Protein AF-A0A455UIB9-F1 (afdb_monomer)

Mean predicted aligned error: 7.04 Å

pLDDT: mean 85.57, std 12.15, range [36.25, 97.5]

Nearest PDB structures (foldseek):
  8y4x-assembly1_A  TM=7.390E-01  e=1.054E-02  Fusobacterium nucleatum
  8ka6-assembly1_A  TM=3.920E-01  e=6.340E+00  synthetic construct

Radius of gyration: 17.75 Å; Cα contacts (8 Å, |Δi|>4): 35; chains: 1; bounding box: 38×31×42 Å

Solvent-accessible surface area (backbone atoms only — not comparable to full-atom values): 5771 Å² total; per-residue (Å²): 140,78,89,68,53,67,61,56,56,57,60,62,42,49,63,60,49,51,53,50,51,51,47,53,52,50,52,52,52,52,39,47,72,73,68,70,48,70,93,80,72,77,91,46,71,70,58,53,52,51,52,49,62,72,41,46,72,68,62,46,49,61,48,54,39,52,47,25,42,68,70,68,76,28,56,72,71,55,30,49,53,53,47,50,56,50,49,54,54,44,64,76,68,53,76,91,122

Structure (mmCIF, N/CA/C/O backbone):
data_AF-A0A455UIB9-F1
#
_entry.id   AF-A0A455UIB9-F1
#
loop_
_atom_site.group_PDB
_atom_site.id
_atom_site.type_symbol
_atom_site.label_atom_id
_atom_site.label_alt_id
_atom_site.label_comp_id
_atom_site.label_asym_id
_atom_site.label_entity_id
_atom_site.label_seq_id
_atom_site.pdbx_PDB_ins_code
_atom_site.Cartn_x
_atom_site.Cartn_y
_atom_site.Cartn_z
_atom_site.occupancy
_atom_site.B_iso_or_equiv
_atom_site.auth_seq_id
_atom_site.auth_comp_id
_atom_site.auth_asym_id
_atom_site.auth_atom_id
_atom_site.pdbx_PDB_model_num
ATOM 1 N N . MET A 1 1 ? 17.269 18.389 -16.926 1.00 36.25 1 MET A N 1
ATOM 2 C CA . MET A 1 1 ? 18.074 17.307 -16.330 1.00 36.25 1 MET A CA 1
ATOM 3 C C . MET A 1 1 ? 17.512 16.953 -14.966 1.00 36.25 1 MET A C 1
ATOM 5 O O . MET A 1 1 ? 17.924 17.525 -13.973 1.00 36.25 1 MET A O 1
ATOM 9 N N . THR A 1 2 ? 16.564 16.026 -14.931 1.00 38.62 2 THR A N 1
ATOM 10 C CA . THR A 1 2 ? 16.430 15.079 -13.821 1.00 38.62 2 THR A CA 1
ATOM 11 C C . THR A 1 2 ? 15.994 13.781 -14.478 1.00 38.62 2 THR A C 1
ATOM 13 O O . THR A 1 2 ? 14.804 13.494 -14.578 1.00 38.62 2 THR A O 1
ATOM 16 N N . GLU A 1 3 ? 16.962 13.024 -14.997 1.00 49.00 3 GLU A N 1
ATOM 17 C CA . GLU A 1 3 ? 16.778 11.615 -15.369 1.00 49.00 3 GLU A CA 1
ATOM 18 C C . GLU A 1 3 ? 16.613 10.782 -14.090 1.00 49.00 3 GLU A C 1
ATOM 20 O O . GLU A 1 3 ? 17.355 9.841 -13.803 1.00 49.00 3 GLU A O 1
ATOM 25 N N . THR A 1 4 ? 15.678 11.185 -13.232 1.00 58.91 4 THR A N 1
ATOM 26 C CA . THR A 1 4 ? 15.376 10.429 -12.034 1.00 58.91 4 THR A CA 1
ATOM 27 C C . THR A 1 4 ? 14.602 9.217 -12.507 1.00 58.91 4 THR A C 1
ATOM 29 O O . THR A 1 4 ? 13.434 9.312 -12.876 1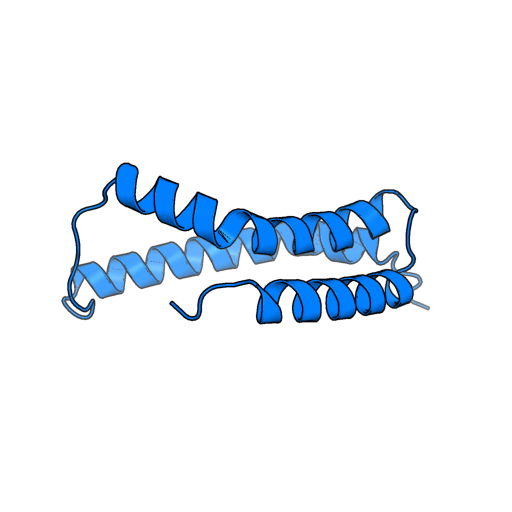.00 58.91 4 THR A O 1
ATOM 32 N N . SER A 1 5 ? 15.290 8.076 -12.532 1.00 76.31 5 SER A N 1
ATOM 33 C CA . SER A 1 5 ? 14.674 6.768 -12.722 1.00 76.31 5 SER A CA 1
ATOM 34 C C . SER A 1 5 ? 13.409 6.683 -11.866 1.00 76.31 5 SER A C 1
ATOM 36 O O . SER A 1 5 ? 13.448 6.903 -10.654 1.00 76.31 5 SER A O 1
ATOM 38 N N . ILE A 1 6 ? 12.286 6.377 -12.509 1.00 77.56 6 ILE A N 1
ATOM 39 C CA . ILE A 1 6 ? 10.960 6.297 -11.885 1.00 77.56 6 ILE A CA 1
ATOM 40 C C . ILE A 1 6 ? 10.977 5.305 -10.713 1.00 77.56 6 ILE A C 1
ATOM 42 O O . ILE A 1 6 ? 10.374 5.545 -9.669 1.00 77.56 6 ILE A O 1
ATOM 46 N N . SER A 1 7 ? 11.787 4.254 -10.822 1.00 74.44 7 SER A N 1
ATOM 47 C CA . SER A 1 7 ? 12.058 3.292 -9.756 1.00 74.44 7 SER A CA 1
ATOM 48 C C . SER A 1 7 ? 12.633 3.948 -8.492 1.00 74.44 7 SER A C 1
ATOM 50 O O . SER A 1 7 ? 12.247 3.587 -7.382 1.00 74.44 7 SER A O 1
ATOM 52 N N . ARG A 1 8 ? 13.507 4.958 -8.624 1.00 82.19 8 ARG A N 1
ATOM 53 C CA . ARG A 1 8 ? 14.053 5.705 -7.474 1.00 82.19 8 ARG A CA 1
ATOM 54 C C . ARG A 1 8 ? 12.996 6.575 -6.798 1.00 82.19 8 ARG A C 1
ATOM 56 O O . ARG A 1 8 ? 13.018 6.681 -5.577 1.00 82.19 8 ARG A O 1
ATOM 63 N N . LEU A 1 9 ? 12.067 7.157 -7.562 1.00 84.69 9 LEU A N 1
ATOM 64 C CA . LEU A 1 9 ? 10.940 7.914 -7.001 1.00 84.69 9 LEU A CA 1
ATOM 65 C C . LEU A 1 9 ? 10.019 7.007 -6.173 1.00 84.69 9 LEU A C 1
ATOM 67 O O . LEU A 1 9 ? 9.634 7.384 -5.069 1.00 84.69 9 LEU A O 1
ATOM 71 N N . PHE A 1 10 ? 9.730 5.791 -6.650 1.00 81.81 10 PHE A N 1
ATOM 72 C CA . PHE A 1 10 ? 8.944 4.815 -5.887 1.00 81.81 10 PHE A CA 1
ATOM 73 C C . PHE A 1 10 ? 9.632 4.392 -4.584 1.00 81.81 10 PHE A C 1
ATOM 75 O O . PHE A 1 10 ? 8.988 4.369 -3.537 1.00 81.81 10 PHE A O 1
ATOM 82 N N . ILE A 1 11 ? 10.940 4.114 -4.622 1.00 84.50 11 ILE A N 1
ATOM 83 C CA . ILE A 1 11 ? 11.711 3.759 -3.419 1.00 84.50 11 ILE A CA 1
ATOM 84 C C . ILE A 1 11 ? 11.748 4.931 -2.429 1.00 84.50 11 ILE A C 1
ATOM 86 O O . ILE A 1 11 ? 11.539 4.735 -1.233 1.00 84.50 11 ILE A O 1
ATOM 90 N N . ALA A 1 12 ? 11.950 6.159 -2.917 1.00 89.19 12 ALA A N 1
ATOM 91 C CA . ALA A 1 12 ? 11.920 7.360 -2.084 1.00 89.19 12 ALA A CA 1
ATOM 92 C C . ALA A 1 12 ? 10.553 7.580 -1.411 1.00 89.19 12 ALA A C 1
ATOM 94 O O . ALA A 1 12 ? 10.495 8.148 -0.324 1.00 89.19 12 ALA A O 1
ATOM 95 N N . GLY A 1 13 ? 9.466 7.089 -2.017 1.00 89.81 13 GLY A N 1
ATOM 96 C CA . GLY A 1 13 ? 8.111 7.131 -1.469 1.00 89.81 13 GLY A CA 1
ATOM 97 C C . GLY A 1 13 ? 7.868 6.221 -0.258 1.00 89.81 13 GLY A C 1
ATOM 98 O O . GLY A 1 13 ? 6.892 6.434 0.460 1.00 89.81 13 GLY A O 1
ATOM 99 N N . ILE A 1 14 ? 8.743 5.245 0.022 1.00 90.50 14 ILE A N 1
ATOM 100 C CA . ILE A 1 14 ? 8.560 4.296 1.135 1.00 90.50 14 ILE A CA 1
ATOM 101 C C . ILE A 1 14 ? 8.544 5.024 2.484 1.00 90.50 14 ILE A C 1
ATOM 103 O O . ILE A 1 14 ? 7.620 4.837 3.273 1.00 90.50 14 ILE A O 1
ATOM 107 N N . VAL A 1 15 ? 9.536 5.881 2.742 1.00 94.75 15 VAL A N 1
ATOM 108 C CA . VAL A 1 15 ? 9.649 6.631 4.006 1.00 94.75 15 VAL A CA 1
ATOM 109 C C . VAL A 1 15 ? 8.430 7.534 4.257 1.00 94.75 15 VAL A C 1
ATOM 111 O O . VAL A 1 15 ? 7.786 7.360 5.294 1.00 94.75 15 VAL A O 1
ATOM 114 N N . PRO A 1 16 ? 8.044 8.459 3.351 1.00 95.62 16 PRO A N 1
ATOM 115 C CA . PRO A 1 16 ? 6.852 9.278 3.555 1.00 95.62 16 PRO A CA 1
ATOM 116 C C . PRO A 1 16 ? 5.564 8.443 3.584 1.00 95.62 16 PRO A C 1
ATOM 118 O O . PRO A 1 16 ? 4.661 8.768 4.348 1.00 95.62 16 PRO A O 1
ATOM 121 N N . GLY A 1 17 ? 5.476 7.341 2.829 1.00 94.06 17 GLY A N 1
ATOM 122 C CA . GLY A 1 17 ? 4.326 6.434 2.864 1.00 94.06 17 GLY A CA 1
ATOM 123 C C . GLY A 1 17 ? 4.133 5.772 4.230 1.00 94.06 17 GLY A C 1
ATOM 124 O O . GLY A 1 17 ? 3.020 5.753 4.754 1.00 94.06 17 GLY A O 1
ATOM 125 N N . ILE A 1 18 ? 5.219 5.297 4.847 1.00 96.31 18 ILE A N 1
ATOM 126 C CA . ILE A 1 18 ? 5.201 4.744 6.207 1.00 96.31 18 ILE A CA 1
ATOM 127 C C . ILE A 1 18 ? 4.795 5.820 7.219 1.00 96.31 18 ILE A C 1
ATOM 129 O O . ILE A 1 18 ? 3.932 5.568 8.060 1.00 96.31 18 ILE A O 1
ATOM 133 N N . LEU A 1 19 ? 5.365 7.026 7.121 1.00 97.25 19 LEU A N 1
ATOM 134 C CA . LEU A 1 19 ? 5.027 8.142 8.011 1.00 97.25 19 LEU A CA 1
ATOM 135 C C . LEU A 1 19 ? 3.540 8.509 7.934 1.00 97.25 19 LEU A C 1
ATOM 137 O O . LEU A 1 19 ? 2.890 8.645 8.969 1.00 97.25 19 LEU A O 1
ATOM 141 N N . ILE A 1 20 ? 2.984 8.615 6.724 1.00 96.75 20 ILE A N 1
ATOM 142 C CA . ILE A 1 20 ? 1.555 8.883 6.521 1.00 96.75 20 ILE A CA 1
ATOM 143 C C . ILE A 1 20 ? 0.709 7.722 7.053 1.00 96.75 20 ILE A C 1
ATOM 145 O O . ILE A 1 20 ? -0.285 7.963 7.733 1.00 96.75 20 ILE A O 1
ATOM 149 N N . GLY A 1 21 ? 1.106 6.472 6.799 1.00 96.00 21 GLY A N 1
ATOM 150 C CA . GLY A 1 21 ? 0.401 5.287 7.291 1.00 96.00 21 GLY A CA 1
ATOM 151 C C . GLY A 1 21 ? 0.286 5.263 8.817 1.00 96.00 21 GLY A C 1
ATOM 152 O O . GLY A 1 21 ? -0.817 5.134 9.349 1.00 96.00 21 GLY A O 1
ATOM 153 N N . PHE A 1 22 ? 1.398 5.467 9.527 1.00 97.50 22 PHE A N 1
ATOM 154 C CA . PHE A 1 22 ? 1.389 5.582 10.988 1.00 97.50 22 PHE A CA 1
ATOM 155 C C . PHE A 1 22 ? 0.616 6.809 11.472 1.00 97.50 22 PHE A C 1
ATOM 157 O O . PHE A 1 22 ? -0.115 6.711 12.457 1.00 97.50 22 PHE A O 1
ATOM 164 N N . GLY A 1 23 ? 0.723 7.938 10.768 1.00 97.31 23 GLY A N 1
ATOM 165 C CA . GLY A 1 23 ? -0.062 9.136 11.053 1.00 97.31 23 GLY A CA 1
ATOM 166 C C . GLY A 1 23 ? -1.563 8.851 11.018 1.00 97.31 23 GLY A C 1
ATOM 167 O O . GLY A 1 23 ? -2.262 9.123 11.988 1.00 97.31 23 GLY A O 1
ATOM 168 N N . LEU A 1 24 ? -2.048 8.205 9.956 1.00 94.75 24 LEU A N 1
ATOM 169 C CA . LEU A 1 24 ? -3.455 7.823 9.813 1.00 94.75 24 LEU A CA 1
ATOM 170 C C . LEU A 1 24 ? -3.902 6.820 10.883 1.00 94.75 24 LEU A C 1
ATOM 172 O O . LEU A 1 24 ? -5.007 6.956 11.415 1.00 94.75 24 LEU A O 1
ATOM 176 N N . MET A 1 25 ? -3.061 5.840 11.232 1.00 93.44 25 MET A N 1
ATOM 177 C CA . MET A 1 25 ? -3.344 4.908 12.330 1.00 93.44 25 MET A CA 1
ATOM 178 C C . MET A 1 25 ? -3.501 5.649 13.662 1.00 93.44 25 MET A C 1
ATOM 180 O O . MET A 1 25 ? -4.484 5.429 14.370 1.00 93.44 25 MET A O 1
ATOM 184 N N . ALA A 1 26 ? -2.577 6.560 13.978 1.00 95.31 26 ALA A N 1
ATOM 185 C CA . ALA A 1 26 ? -2.618 7.360 15.197 1.00 95.31 26 ALA A CA 1
ATOM 186 C C . ALA A 1 26 ? -3.851 8.274 15.233 1.00 95.31 26 ALA A C 1
ATOM 188 O O . ALA A 1 26 ? -4.588 8.271 16.217 1.00 95.31 26 ALA A O 1
ATOM 189 N N . THR A 1 27 ? -4.132 9.002 14.148 1.00 93.19 27 THR A N 1
ATOM 190 C CA . THR A 1 27 ? -5.313 9.870 14.048 1.00 93.19 27 THR A CA 1
ATOM 191 C C . THR A 1 27 ? -6.602 9.070 14.219 1.00 93.19 27 THR A C 1
ATOM 193 O O . THR A 1 27 ? -7.471 9.468 14.990 1.00 93.19 27 THR A O 1
ATOM 196 N N . THR A 1 28 ? -6.715 7.908 13.571 1.00 90.12 28 THR A N 1
ATOM 197 C CA . THR A 1 28 ? -7.892 7.032 13.698 1.00 90.12 28 THR A CA 1
ATOM 198 C C . THR A 1 28 ? -8.055 6.509 15.125 1.00 90.12 28 THR A C 1
ATOM 200 O O . THR A 1 28 ? -9.166 6.503 15.653 1.00 90.12 28 THR A O 1
ATOM 203 N N . PHE A 1 29 ? -6.959 6.119 15.781 1.00 88.69 29 PHE A N 1
ATOM 204 C CA . PHE A 1 29 ? -6.972 5.662 17.170 1.00 88.69 29 PHE A CA 1
ATOM 205 C C . PHE A 1 29 ? -7.417 6.765 18.142 1.00 88.69 29 PHE A C 1
ATOM 207 O O . PHE A 1 29 ? -8.268 6.528 19.003 1.00 88.69 29 PHE A O 1
ATOM 214 N N . ILE A 1 30 ? -6.897 7.984 17.974 1.00 91.88 30 ILE A N 1
ATOM 215 C CA . ILE A 1 30 ? -7.295 9.143 18.780 1.00 91.88 30 ILE A CA 1
ATOM 216 C C . ILE A 1 30 ? -8.782 9.433 18.571 1.00 91.88 30 ILE A C 1
ATOM 218 O O . ILE A 1 30 ? -9.517 9.482 19.553 1.00 91.88 30 ILE A O 1
ATOM 222 N N . MET A 1 31 ? -9.244 9.541 17.316 1.00 89.38 31 MET A N 1
ATOM 223 C CA . MET A 1 31 ? -10.656 9.788 16.983 1.00 89.38 31 MET A CA 1
ATOM 224 C C . MET A 1 31 ? -11.595 8.732 17.580 1.00 89.38 31 MET A C 1
ATOM 226 O O . MET A 1 31 ? -12.667 9.071 18.085 1.00 89.38 31 MET A O 1
ATOM 230 N N . ALA A 1 32 ? -11.184 7.462 17.576 1.00 86.19 32 ALA A N 1
ATOM 231 C CA . ALA A 1 32 ? -11.943 6.385 18.201 1.00 86.19 32 ALA A CA 1
ATOM 232 C C . ALA A 1 32 ? -11.994 6.491 19.729 1.00 86.19 32 ALA A C 1
ATOM 234 O O . ALA A 1 32 ? -13.025 6.191 20.326 1.00 86.19 32 ALA A O 1
ATOM 235 N N . THR A 1 33 ? -10.915 6.961 20.356 1.00 84.00 33 THR A N 1
ATOM 236 C CA . THR A 1 33 ? -10.825 7.108 21.815 1.00 84.00 33 THR A CA 1
ATOM 237 C C . THR A 1 33 ? -11.629 8.309 22.325 1.00 84.00 33 THR A C 1
ATOM 239 O O . THR A 1 33 ? -12.234 8.231 23.389 1.00 84.00 33 THR A O 1
ATOM 242 N N . ILE A 1 34 ? -11.707 9.399 21.554 1.00 89.31 34 ILE A N 1
ATOM 243 C CA . ILE A 1 34 ? -12.488 10.605 21.900 1.00 89.31 34 ILE A CA 1
ATOM 244 C C . ILE A 1 34 ? -13.975 10.509 21.507 1.00 89.31 34 ILE A C 1
ATOM 246 O O . ILE A 1 34 ? -14.662 11.526 21.423 1.00 89.31 34 ILE A O 1
ATOM 250 N N . GLY A 1 35 ? -14.478 9.305 21.212 1.00 78.75 35 GLY A N 1
ATOM 251 C CA . GLY A 1 35 ? -15.899 9.062 20.928 1.00 78.75 35 GLY A CA 1
ATOM 252 C C . GLY A 1 35 ? -16.401 9.584 19.577 1.00 78.75 35 GLY A C 1
ATOM 253 O O . GLY A 1 35 ? -17.607 9.650 19.370 1.00 78.75 35 GLY A O 1
ATOM 254 N N . HIS A 1 36 ? -15.498 9.946 18.659 1.00 77.38 36 HIS A N 1
ATOM 255 C CA . HIS A 1 36 ? -15.838 10.415 17.309 1.00 77.38 36 HIS A CA 1
ATOM 256 C C . HIS A 1 36 ? -15.812 9.293 16.257 1.00 77.38 36 HIS A C 1
ATOM 258 O O . HIS A 1 36 ? -16.103 9.534 15.085 1.00 77.38 36 HIS A O 1
ATOM 264 N N . ALA A 1 37 ? -15.476 8.057 16.642 1.00 70.94 37 ALA A N 1
ATOM 265 C CA . ALA A 1 37 ? -15.677 6.906 15.769 1.00 70.94 37 ALA A CA 1
ATOM 266 C C . ALA A 1 37 ? -17.156 6.499 15.757 1.00 70.94 37 ALA A C 1
ATOM 268 O O . ALA A 1 37 ? -17.800 6.456 16.803 1.00 70.94 37 ALA A O 1
ATOM 269 N N . GLY A 1 38 ? -17.679 6.162 14.571 1.00 68.50 38 GLY A N 1
ATOM 270 C CA . GLY A 1 38 ? -18.995 5.532 14.412 1.00 68.50 38 GLY A CA 1
ATOM 271 C C . GLY A 1 38 ? -19.074 4.153 15.088 1.00 68.50 38 GLY A C 1
ATOM 272 O O . GLY A 1 38 ? -18.294 3.843 15.984 1.00 68.50 38 GLY A O 1
ATOM 273 N N . GLN A 1 39 ? -20.001 3.287 14.659 1.00 62.97 39 GLN A N 1
ATOM 274 C CA . GLN A 1 39 ? -20.167 1.951 15.257 1.00 62.97 39 GLN A CA 1
ATOM 275 C C . GLN A 1 39 ? -18.839 1.172 15.290 1.00 62.97 39 GLN A C 1
ATOM 277 O O . GLN A 1 39 ? -18.374 0.635 14.283 1.00 62.97 39 GLN A O 1
ATOM 282 N N . THR A 1 40 ? -18.224 1.101 16.468 1.00 65.19 40 THR A N 1
ATOM 283 C CA . THR A 1 40 ? -16.954 0.417 16.688 1.00 65.19 40 THR A CA 1
ATOM 284 C C . THR A 1 40 ? -17.237 -1.068 16.839 1.00 65.19 40 THR A C 1
ATOM 286 O O . THR A 1 40 ? -17.629 -1.565 17.894 1.00 65.19 40 THR A O 1
ATOM 289 N N . ARG A 1 41 ? -17.063 -1.816 15.747 1.00 6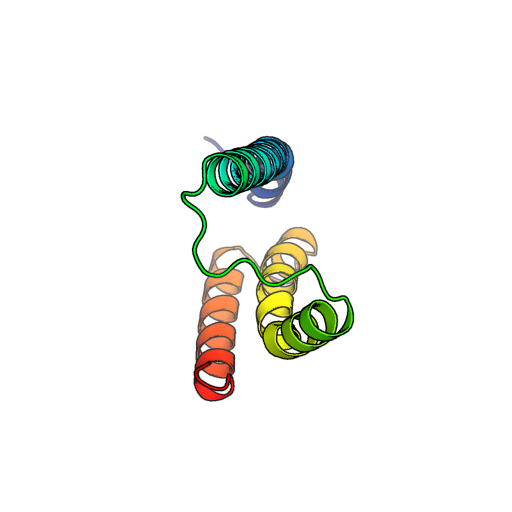7.94 41 ARG A N 1
ATOM 290 C CA . ARG A 1 41 ? -17.085 -3.278 15.80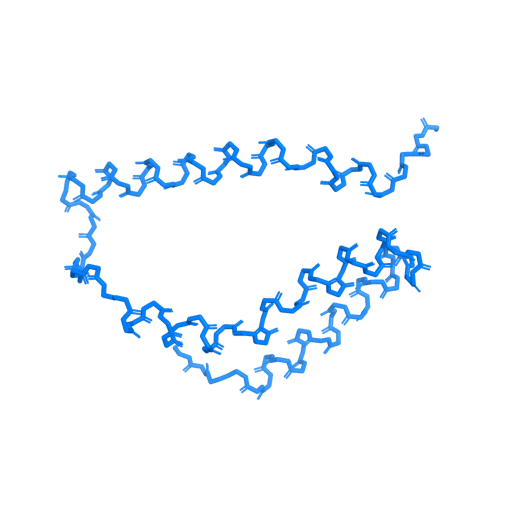4 1.00 67.94 41 ARG A CA 1
ATOM 291 C C . ARG A 1 41 ? -15.770 -3.747 16.422 1.00 67.94 41 ARG A C 1
ATOM 293 O O . ARG A 1 41 ? -14.702 -3.311 15.995 1.00 67.94 41 ARG A O 1
ATOM 300 N N . LYS A 1 42 ? -15.834 -4.642 17.414 1.00 79.12 42 LYS A N 1
ATOM 301 C CA . LYS A 1 42 ? -14.626 -5.284 17.957 1.00 79.12 42 LYS A CA 1
ATOM 302 C C . LYS A 1 42 ? -13.823 -5.904 16.813 1.00 79.12 42 LYS A C 1
ATOM 304 O O . LYS A 1 42 ? -14.412 -6.504 15.910 1.00 79.12 42 LYS A O 1
ATOM 309 N N . PHE A 1 43 ? -12.498 -5.760 16.870 1.00 82.81 43 PHE A N 1
ATOM 310 C CA . PHE A 1 43 ? -11.612 -6.362 15.882 1.00 82.81 43 PHE A CA 1
ATOM 311 C C . PHE A 1 43 ? -11.861 -7.871 15.805 1.00 82.81 43 PHE A C 1
ATOM 313 O O . PHE A 1 43 ? -11.965 -8.558 16.822 1.00 82.81 43 PHE A O 1
ATOM 320 N N . ARG A 1 44 ? -11.992 -8.366 14.577 1.00 90.00 44 ARG A N 1
ATOM 321 C CA . ARG A 1 44 ? -12.389 -9.734 14.274 1.00 90.00 44 ARG A CA 1
ATOM 322 C C . ARG A 1 44 ? -11.568 -10.238 13.099 1.00 90.00 44 ARG A C 1
ATOM 324 O O . ARG A 1 44 ? -11.716 -9.745 11.980 1.00 90.00 44 ARG A O 1
ATOM 331 N N . PHE A 1 45 ? -10.705 -11.217 13.362 1.00 92.06 45 PHE A N 1
ATOM 332 C CA . PHE A 1 45 ? -9.825 -11.807 12.350 1.00 92.06 45 PHE A CA 1
ATOM 333 C C . PHE A 1 45 ? -10.602 -12.400 11.171 1.00 92.06 45 PHE A C 1
ATOM 335 O O . PHE A 1 45 ? -10.160 -12.303 10.031 1.00 92.06 45 PHE A O 1
ATOM 342 N N . ASP A 1 46 ? -11.782 -12.962 11.424 1.00 90.88 46 ASP A N 1
ATOM 343 C CA . ASP A 1 46 ? -12.648 -13.520 10.389 1.00 90.88 46 ASP A CA 1
ATOM 344 C C . ASP A 1 46 ? -13.183 -12.450 9.429 1.00 90.88 46 ASP A C 1
ATOM 346 O O . ASP A 1 46 ? -13.260 -12.690 8.224 1.00 90.88 46 ASP A O 1
ATOM 350 N N . VAL A 1 47 ? -13.504 -11.258 9.942 1.00 88.94 47 VAL A N 1
ATOM 351 C CA . VAL A 1 47 ? -13.947 -10.116 9.130 1.00 88.94 47 VAL A CA 1
ATOM 352 C C . VAL A 1 47 ? -12.774 -9.551 8.334 1.00 88.94 47 VAL A C 1
ATOM 354 O O . VAL A 1 47 ? -12.919 -9.291 7.142 1.00 88.94 47 VAL A O 1
ATOM 357 N N . LEU A 1 48 ? -11.599 -9.421 8.962 1.00 90.44 48 LEU A N 1
ATOM 358 C CA . LEU A 1 48 ? -10.379 -8.984 8.281 1.00 90.44 48 LEU A CA 1
ATOM 359 C C . LEU A 1 48 ? -10.031 -9.915 7.115 1.00 90.44 48 LEU A C 1
ATOM 361 O O . LEU A 1 48 ? -9.752 -9.450 6.015 1.00 90.44 48 LEU A O 1
ATOM 365 N N . TRP A 1 49 ? -10.077 -11.229 7.337 1.00 92.94 49 TRP A N 1
ATOM 366 C CA . TRP A 1 49 ? -9.746 -12.214 6.312 1.00 92.94 49 TRP A CA 1
ATOM 367 C C . TRP A 1 49 ? -10.750 -12.227 5.157 1.00 92.94 49 TRP A C 1
ATOM 369 O O . TRP A 1 49 ? -10.359 -12.340 3.995 1.00 92.94 49 TRP A O 1
ATOM 379 N N . GLN A 1 50 ? -12.042 -12.072 5.456 1.00 90.75 50 GLN A N 1
ATOM 380 C CA . GLN A 1 50 ? -13.074 -11.920 4.429 1.00 90.75 50 GLN A CA 1
ATOM 381 C C . GLN A 1 50 ? -12.864 -10.647 3.605 1.00 90.75 50 GLN A C 1
ATOM 383 O O . GLN A 1 50 ? -12.879 -10.716 2.378 1.00 90.75 50 GLN A O 1
ATOM 388 N N . ALA A 1 51 ? -12.602 -9.512 4.259 1.00 89.25 51 ALA A N 1
ATOM 389 C CA . ALA A 1 51 ? -12.314 -8.249 3.584 1.00 89.25 51 ALA A CA 1
ATOM 390 C C . ALA A 1 51 ? -11.046 -8.340 2.720 1.00 89.25 51 ALA A C 1
ATOM 392 O O . ALA A 1 51 ? -11.043 -7.891 1.577 1.00 89.25 51 ALA A O 1
ATOM 393 N N . PHE A 1 52 ? -9.993 -8.987 3.224 1.00 90.81 52 PHE A N 1
ATOM 394 C CA . PHE A 1 52 ? -8.759 -9.223 2.479 1.00 90.81 52 PHE A CA 1
ATOM 395 C C . PHE A 1 52 ? -9.002 -10.057 1.217 1.00 90.81 52 PHE A C 1
ATOM 397 O O . PHE A 1 52 ? -8.561 -9.681 0.134 1.00 90.81 52 PHE A O 1
ATOM 404 N N . LYS A 1 53 ? -9.758 -11.158 1.329 1.00 90.00 53 LYS A N 1
ATOM 405 C CA . LYS A 1 53 ? -10.148 -11.979 0.173 1.00 90.00 53 LYS A CA 1
ATOM 406 C C . LYS A 1 53 ? -10.995 -11.200 -0.829 1.00 90.00 53 LYS A C 1
ATOM 408 O O . LYS A 1 53 ? -10.774 -11.333 -2.028 1.00 90.00 53 LYS A O 1
ATOM 413 N N . ALA A 1 54 ? -11.931 -10.379 -0.352 1.00 87.75 54 ALA A N 1
ATOM 414 C CA . ALA A 1 54 ? -12.751 -9.529 -1.211 1.00 87.75 54 ALA A CA 1
ATOM 415 C C . ALA A 1 54 ? -11.905 -8.486 -1.966 1.00 87.75 54 ALA A C 1
ATOM 417 O O . ALA A 1 54 ? -12.150 -8.227 -3.141 1.00 87.75 54 ALA A O 1
ATOM 418 N N . ALA A 1 55 ? -10.872 -7.938 -1.321 1.00 89.75 55 ALA A N 1
ATOM 419 C CA . ALA A 1 55 ? -9.953 -6.965 -1.907 1.00 89.75 55 ALA A CA 1
ATOM 420 C C . ALA A 1 55 ? -8.776 -7.592 -2.680 1.00 89.75 55 ALA A C 1
ATOM 422 O O . ALA A 1 55 ? -7.967 -6.858 -3.246 1.00 89.75 55 ALA A O 1
ATOM 423 N N . TRP A 1 56 ? -8.665 -8.926 -2.730 1.00 90.69 56 TRP A N 1
ATOM 424 C CA . TRP A 1 56 ? -7.493 -9.624 -3.271 1.00 90.69 56 TRP A CA 1
ATOM 425 C C . TRP A 1 56 ? -7.144 -9.186 -4.694 1.00 90.69 56 TRP A C 1
ATOM 427 O O . TRP A 1 56 ? -5.990 -8.883 -4.976 1.00 90.69 56 TRP A O 1
ATOM 437 N N . LEU A 1 57 ? -8.141 -9.085 -5.579 1.00 90.38 57 LEU A N 1
ATOM 438 C CA . LEU A 1 57 ? -7.919 -8.635 -6.956 1.00 90.38 57 LEU A CA 1
ATOM 439 C C . LEU A 1 57 ? -7.414 -7.185 -7.000 1.00 90.38 57 LEU A C 1
ATOM 441 O O . LEU A 1 57 ? -6.461 -6.887 -7.707 1.00 90.38 57 LEU A O 1
ATOM 445 N N . ALA A 1 58 ? -7.975 -6.286 -6.188 1.00 90.88 58 ALA A N 1
ATOM 446 C CA . ALA A 1 58 ? -7.515 -4.897 -6.134 1.00 90.88 58 ALA A CA 1
ATOM 447 C C . ALA A 1 58 ? -6.060 -4.773 -5.636 1.00 90.88 58 ALA A C 1
ATOM 449 O O . ALA A 1 58 ? -5.311 -3.928 -6.122 1.00 90.88 58 ALA A O 1
ATOM 450 N N . LEU A 1 59 ? -5.631 -5.650 -4.722 1.00 91.81 59 LEU A N 1
ATOM 451 C CA . LEU A 1 59 ? -4.262 -5.685 -4.189 1.00 91.81 59 LEU A CA 1
ATOM 452 C C . LEU A 1 59 ? -3.202 -6.113 -5.216 1.00 91.81 59 LEU A C 1
ATOM 454 O O . LEU A 1 59 ? -2.022 -5.821 -5.027 1.00 91.81 59 LEU A O 1
ATOM 458 N N . VAL A 1 60 ? -3.593 -6.760 -6.316 1.00 93.44 60 VAL A N 1
ATOM 459 C CA . VAL A 1 60 ? -2.666 -7.130 -7.399 1.00 93.44 60 VAL A CA 1
ATOM 460 C C . VAL A 1 60 ? -2.224 -5.898 -8.201 1.00 93.44 60 VAL A C 1
ATOM 462 O O . VAL A 1 60 ? -1.129 -5.888 -8.758 1.00 93.44 60 VAL A O 1
ATOM 465 N N . LEU A 1 61 ? -3.023 -4.827 -8.231 1.00 93.06 61 LEU A N 1
AT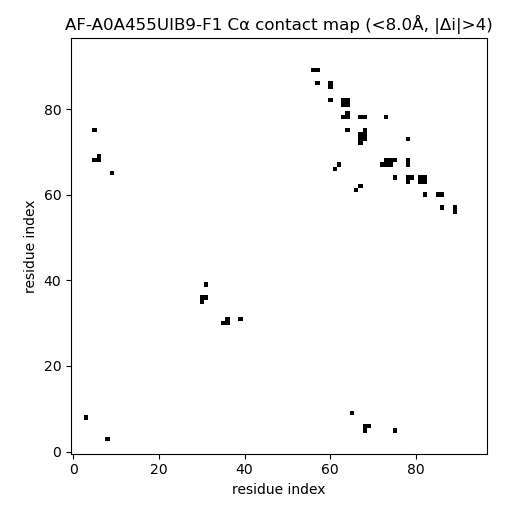OM 466 C CA . LEU A 1 61 ? -2.741 -3.638 -9.037 1.00 93.06 61 LEU A CA 1
ATOM 467 C C . LEU A 1 61 ? -1.394 -2.965 -8.673 1.00 93.06 61 LEU A C 1
ATOM 469 O O . LEU A 1 61 ? -0.582 -2.771 -9.581 1.00 93.06 61 LEU A O 1
ATOM 473 N N . PRO A 1 62 ? -1.078 -2.667 -7.392 1.00 90.62 62 PRO A N 1
ATOM 474 C CA . PRO A 1 62 ? 0.252 -2.190 -7.005 1.00 90.62 62 PRO A CA 1
ATOM 475 C C . PRO A 1 62 ? 1.388 -3.128 -7.420 1.00 90.62 62 PRO A C 1
ATOM 477 O O . PRO A 1 62 ? 2.456 -2.652 -7.794 1.00 90.62 62 PRO A O 1
ATOM 480 N N . VAL A 1 63 ? 1.168 -4.446 -7.388 1.00 92.06 63 VAL A N 1
ATOM 481 C CA . VAL A 1 63 ? 2.175 -5.441 -7.790 1.00 92.06 63 VAL A CA 1
ATOM 482 C C . VAL A 1 63 ? 2.431 -5.375 -9.294 1.00 92.06 63 VAL A C 1
ATOM 484 O O . VAL A 1 63 ? 3.586 -5.384 -9.707 1.00 92.06 63 VAL A O 1
ATOM 487 N N . ILE A 1 64 ? 1.382 -5.239 -10.111 1.00 92.12 64 ILE A N 1
ATOM 488 C CA . ILE A 1 64 ? 1.509 -5.059 -11.566 1.00 92.12 64 ILE A CA 1
ATOM 489 C C . ILE A 1 64 ? 2.302 -3.786 -11.878 1.00 92.12 64 ILE A C 1
ATOM 491 O O . ILE A 1 64 ? 3.227 -3.822 -12.684 1.00 92.12 64 ILE A O 1
ATOM 495 N N . VAL A 1 65 ? 1.968 -2.669 -11.226 1.00 91.38 65 VAL A N 1
ATOM 496 C CA . VAL A 1 65 ? 2.600 -1.371 -11.504 1.00 91.38 65 VAL A CA 1
ATOM 497 C C . VAL A 1 65 ? 4.041 -1.338 -10.999 1.00 91.38 65 VAL A C 1
ATOM 499 O O . VAL A 1 65 ? 4.964 -1.111 -11.776 1.00 91.38 65 VAL A O 1
ATOM 502 N N . ILE A 1 66 ? 4.256 -1.584 -9.706 1.00 89.75 66 ILE A N 1
ATOM 503 C CA . ILE A 1 66 ? 5.582 -1.480 -9.086 1.00 89.75 66 ILE A CA 1
ATOM 504 C C . ILE A 1 66 ? 6.480 -2.614 -9.579 1.00 89.75 66 ILE A C 1
ATOM 506 O O . ILE A 1 66 ? 7.618 -2.368 -9.970 1.00 89.75 66 ILE A O 1
ATOM 510 N N . GLY A 1 67 ? 5.970 -3.847 -9.603 1.00 89.19 67 GLY A N 1
ATOM 511 C CA . GLY A 1 67 ? 6.714 -5.010 -10.079 1.00 89.19 67 GLY A CA 1
ATOM 512 C C . GLY A 1 67 ? 7.034 -4.925 -11.568 1.00 89.19 67 GLY A C 1
ATOM 513 O O . GLY A 1 67 ? 8.159 -5.222 -11.959 1.00 89.19 67 GLY A O 1
ATOM 514 N N . GLY A 1 68 ? 6.096 -4.446 -12.390 1.00 89.81 68 GLY A N 1
ATOM 515 C CA . GLY A 1 68 ? 6.318 -4.248 -13.822 1.00 89.81 68 GLY A CA 1
ATOM 516 C C . GLY A 1 68 ? 7.375 -3.184 -14.124 1.00 89.81 68 GLY A C 1
ATOM 517 O O . GLY A 1 68 ? 8.227 -3.406 -14.981 1.00 89.81 68 GLY A O 1
ATOM 518 N N . ILE A 1 69 ? 7.368 -2.067 -13.384 1.00 89.50 69 ILE A N 1
ATOM 519 C CA . ILE A 1 69 ? 8.334 -0.971 -13.566 1.00 89.50 69 ILE A CA 1
ATOM 520 C C . ILE A 1 69 ? 9.715 -1.343 -13.013 1.00 89.50 69 ILE A C 1
ATOM 522 O O . ILE A 1 69 ? 10.720 -1.178 -13.699 1.00 89.50 69 ILE A O 1
ATOM 526 N N . ILE A 1 70 ? 9.794 -1.849 -11.776 1.00 87.31 70 ILE A N 1
ATOM 527 C CA . ILE A 1 70 ? 11.080 -2.201 -11.150 1.00 87.31 70 ILE A CA 1
ATOM 528 C C . ILE A 1 70 ? 11.707 -3.417 -11.840 1.00 87.31 70 ILE A C 1
ATOM 530 O O . ILE A 1 70 ? 12.923 -3.455 -12.013 1.00 87.31 70 ILE A O 1
ATOM 534 N N . GLY A 1 71 ? 10.890 -4.384 -12.267 1.00 86.69 71 GLY A N 1
ATOM 535 C CA . GLY A 1 71 ? 11.333 -5.574 -12.995 1.00 86.69 71 GLY A CA 1
ATOM 536 C C . GLY A 1 71 ? 11.681 -5.332 -14.466 1.00 86.69 71 GLY A C 1
ATOM 537 O O . GLY A 1 71 ? 12.124 -6.264 -15.128 1.00 86.69 71 GLY A O 1
ATOM 538 N N . GLY A 1 72 ? 11.482 -4.117 -14.991 1.00 85.25 72 GLY A N 1
ATOM 539 C CA . GLY A 1 72 ? 11.802 -3.768 -16.380 1.00 85.25 72 GLY A CA 1
ATOM 540 C C . GLY A 1 72 ? 10.861 -4.372 -17.429 1.00 85.25 72 GLY A C 1
ATOM 541 O O . GLY A 1 72 ? 11.198 -4.380 -18.608 1.00 85.25 72 GLY A O 1
ATOM 542 N N . VAL A 1 73 ? 9.693 -4.875 -17.014 1.00 89.56 73 VAL A N 1
ATOM 543 C CA . VAL A 1 73 ? 8.665 -5.423 -17.916 1.00 89.56 73 VAL A CA 1
ATOM 544 C C . VAL A 1 73 ? 7.917 -4.298 -18.631 1.00 89.56 73 VAL A C 1
ATOM 546 O O . VAL A 1 73 ? 7.577 -4.438 -19.801 1.00 89.56 73 VAL A O 1
ATOM 549 N N . PHE A 1 74 ? 7.672 -3.185 -17.933 1.00 85.81 74 PHE A N 1
ATOM 550 C CA . PHE A 1 74 ? 6.966 -2.020 -18.461 1.00 85.81 74 PHE A CA 1
ATOM 551 C C . PHE A 1 74 ? 7.718 -0.729 -18.153 1.00 85.81 74 PHE A C 1
ATOM 553 O O . PHE A 1 74 ? 8.292 -0.552 -17.077 1.00 85.81 74 PHE A O 1
ATOM 560 N N . THR A 1 75 ? 7.620 0.233 -19.062 1.00 89.62 75 THR A N 1
ATOM 561 C CA . THR A 1 75 ? 7.856 1.643 -18.745 1.00 89.62 75 THR A CA 1
ATOM 562 C C . THR A 1 75 ? 6.683 2.214 -17.939 1.00 89.62 75 THR A C 1
ATOM 564 O O . THR A 1 75 ? 5.598 1.634 -17.877 1.00 89.62 75 THR A O 1
ATOM 5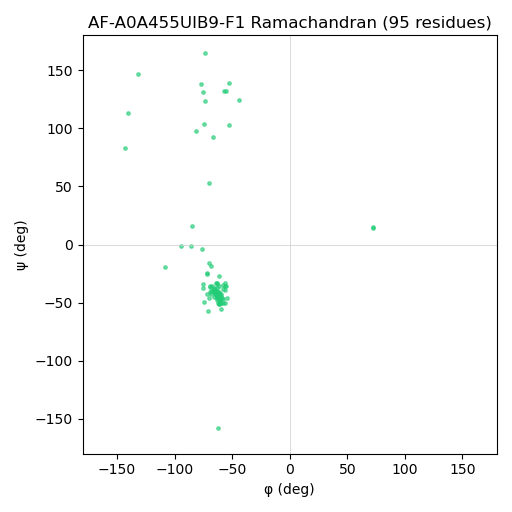67 N N . ALA A 1 76 ? 6.858 3.379 -17.312 1.00 85.62 76 ALA A N 1
ATOM 568 C CA . ALA A 1 76 ? 5.799 3.952 -16.476 1.00 85.62 76 ALA A CA 1
ATOM 569 C C . ALA A 1 76 ? 4.517 4.297 -17.248 1.00 85.62 76 ALA A C 1
ATOM 571 O O . ALA A 1 76 ? 3.421 4.173 -16.705 1.00 85.62 76 ALA A O 1
ATOM 572 N N . THR A 1 77 ? 4.641 4.701 -18.512 1.00 90.31 77 THR A N 1
ATOM 573 C CA . THR A 1 77 ? 3.494 4.987 -19.381 1.00 90.31 77 THR A CA 1
ATOM 574 C C . THR A 1 77 ? 2.734 3.714 -19.748 1.00 90.31 77 THR A 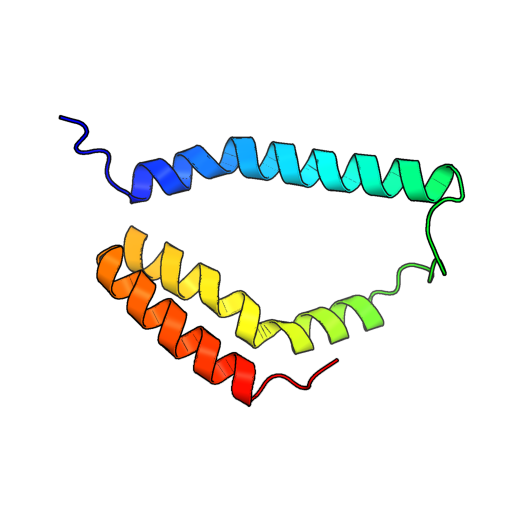C 1
ATOM 576 O O . THR A 1 77 ? 1.507 3.704 -19.704 1.00 90.31 77 THR A O 1
ATOM 579 N N . GLU A 1 78 ? 3.435 2.614 -20.034 1.00 92.00 78 GLU A N 1
ATOM 580 C CA . GLU A 1 78 ? 2.813 1.310 -20.309 1.00 92.00 78 GLU A CA 1
ATOM 581 C C . GLU A 1 78 ? 2.159 0.728 -19.051 1.00 92.00 78 GLU A C 1
ATOM 583 O O . GLU A 1 78 ? 1.032 0.234 -19.104 1.00 92.00 78 GLU A O 1
ATOM 588 N N . ALA A 1 79 ? 2.814 0.872 -17.897 1.00 90.75 79 ALA A N 1
ATOM 589 C CA . ALA A 1 79 ? 2.264 0.468 -16.609 1.00 90.75 79 ALA A CA 1
ATOM 590 C C . ALA A 1 79 ? 0.974 1.233 -16.266 1.00 90.75 79 ALA A C 1
ATOM 592 O O . ALA A 1 79 ? 0.049 0.640 -15.715 1.00 90.75 79 ALA A O 1
ATOM 593 N N . ALA A 1 80 ? 0.869 2.518 -16.628 1.00 91.44 80 ALA A N 1
ATOM 594 C CA . ALA A 1 80 ? -0.353 3.300 -16.442 1.00 91.44 80 ALA A CA 1
ATOM 595 C C . ALA A 1 80 ? -1.519 2.775 -17.299 1.00 91.44 80 ALA A C 1
ATOM 597 O O . ALA A 1 80 ? -2.642 2.655 -16.805 1.00 91.44 80 ALA A O 1
ATOM 598 N N . VAL A 1 81 ? -1.261 2.402 -18.558 1.00 95.44 81 VAL A N 1
ATOM 599 C CA . VAL A 1 81 ? -2.279 1.791 -19.431 1.00 95.44 81 VAL A CA 1
ATOM 600 C C . VAL A 1 81 ? -2.698 0.418 -18.898 1.00 95.44 81 VAL A C 1
ATOM 602 O O . VAL A 1 81 ? -3.892 0.139 -18.795 1.00 95.44 81 VAL A O 1
ATOM 605 N N . ALA A 1 82 ? -1.743 -0.421 -18.488 1.00 94.44 82 ALA A N 1
ATOM 606 C CA . ALA A 1 82 ? -2.035 -1.717 -17.877 1.00 94.44 82 ALA A CA 1
ATOM 607 C C . ALA A 1 82 ? -2.864 -1.569 -16.589 1.00 94.44 82 ALA A C 1
ATOM 609 O O . ALA A 1 82 ? -3.845 -2.287 -16.394 1.00 94.44 82 ALA A O 1
ATOM 610 N N . ALA A 1 83 ? -2.520 -0.594 -15.743 1.00 94.00 83 ALA A N 1
ATOM 611 C CA . ALA A 1 83 ? -3.257 -0.271 -14.528 1.00 94.00 83 ALA A CA 1
ATOM 612 C C . ALA A 1 83 ? -4.698 0.160 -14.817 1.00 94.00 83 ALA A C 1
ATOM 614 O O . ALA A 1 83 ? -5.619 -0.286 -14.131 1.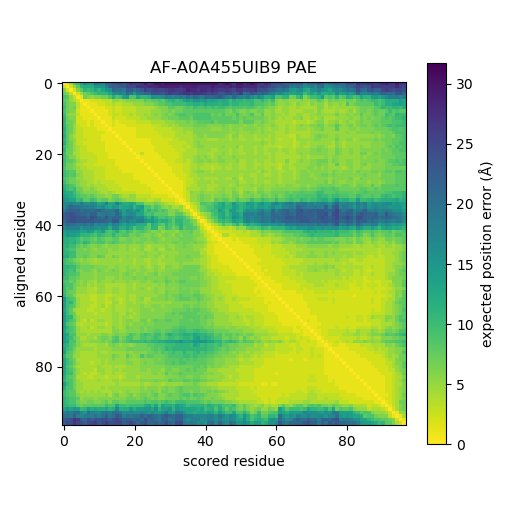00 94.00 83 ALA A O 1
ATOM 615 N N . LEU A 1 84 ? -4.905 0.992 -15.841 1.00 94.94 84 LEU A N 1
ATOM 616 C CA . LEU A 1 84 ? -6.229 1.430 -16.277 1.00 94.94 84 LEU A CA 1
ATOM 617 C C . LEU A 1 84 ? -7.083 0.240 -16.729 1.00 94.94 84 LEU A C 1
ATOM 619 O O . LEU A 1 84 ? -8.199 0.064 -16.241 1.00 94.94 84 LEU A O 1
ATOM 623 N N . LEU A 1 85 ? -6.549 -0.598 -17.622 1.00 95.12 85 LEU A N 1
ATOM 624 C CA . LEU A 1 85 ? -7.253 -1.777 -18.130 1.00 95.12 85 LEU A CA 1
ATOM 625 C C . LEU A 1 85 ? -7.595 -2.755 -17.000 1.00 95.12 85 LEU A C 1
ATOM 627 O O . LEU A 1 85 ? -8.725 -3.239 -16.918 1.00 95.12 85 LEU A O 1
ATOM 631 N N . TYR A 1 86 ? -6.651 -2.995 -16.086 1.00 93.75 86 TY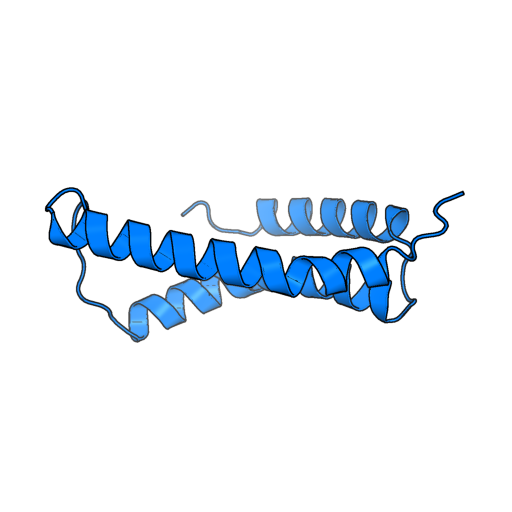R A N 1
ATOM 632 C CA . TYR A 1 86 ? -6.878 -3.853 -14.927 1.00 93.75 86 TYR A CA 1
ATOM 633 C C . TYR A 1 86 ? -7.921 -3.264 -13.966 1.00 93.75 86 TYR A C 1
ATOM 635 O O . TYR A 1 86 ? -8.793 -3.984 -13.482 1.00 93.75 86 TYR A O 1
ATOM 643 N N . SER A 1 87 ? -7.901 -1.949 -13.742 1.00 92.38 87 SER A N 1
ATOM 644 C CA . SER A 1 87 ? -8.881 -1.259 -12.893 1.00 92.38 87 SER A CA 1
ATOM 645 C C . SER A 1 87 ? -10.291 -1.318 -13.479 1.00 92.38 87 SER A C 1
ATOM 647 O O . SER A 1 87 ? -11.244 -1.565 -12.742 1.00 92.38 87 SER A O 1
ATOM 649 N N . LEU A 1 88 ? -10.441 -1.160 -14.800 1.00 92.88 88 LEU A N 1
ATOM 650 C CA . LEU A 1 88 ? -11.725 -1.339 -15.488 1.00 92.88 88 LEU A CA 1
ATOM 651 C C . LEU A 1 88 ? -12.231 -2.779 -15.356 1.00 92.88 88 LEU A C 1
ATOM 653 O O . LEU A 1 88 ? -13.404 -3.001 -15.045 1.00 92.88 88 LEU A O 1
ATOM 657 N N . PHE A 1 89 ? -11.339 -3.757 -15.530 1.00 91.56 89 PHE A N 1
ATOM 658 C CA . PHE A 1 89 ? -11.671 -5.167 -15.358 1.00 91.56 89 PHE A CA 1
ATOM 659 C C . PHE A 1 89 ? -12.151 -5.467 -13.932 1.00 91.56 89 PHE A C 1
ATOM 661 O O . PHE A 1 89 ? -13.230 -6.038 -13.762 1.00 91.56 89 PHE A O 1
ATOM 668 N N . ILE A 1 90 ? -11.410 -5.033 -12.907 1.00 90.75 90 ILE A N 1
ATOM 669 C CA . ILE A 1 90 ? -11.815 -5.226 -11.509 1.00 90.75 90 ILE A CA 1
ATOM 670 C C . ILE A 1 90 ? -13.117 -4.494 -11.218 1.00 90.75 90 ILE A C 1
ATOM 672 O O . ILE A 1 90 ? -14.00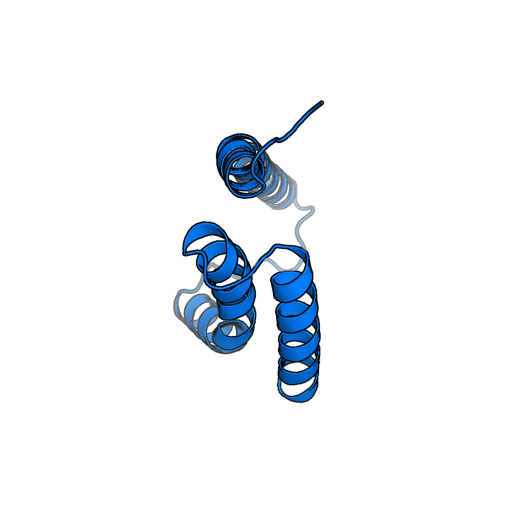2 -5.093 -10.627 1.00 90.75 90 ILE A O 1
ATOM 676 N N . SER A 1 91 ? -13.270 -3.239 -11.646 1.00 88.25 91 SER A N 1
ATOM 677 C CA . SER A 1 91 ? -14.482 -2.445 -11.404 1.00 88.25 91 SER A CA 1
ATOM 678 C C . SER A 1 91 ? -15.746 -3.152 -11.907 1.00 88.25 91 SER A C 1
ATOM 680 O O . SER A 1 91 ? -16.782 -3.126 -11.250 1.00 88.25 91 SER A O 1
ATOM 682 N N . SER A 1 92 ? -15.649 -3.872 -13.030 1.00 85.00 92 SER A N 1
ATOM 683 C CA . SER A 1 92 ? -16.762 -4.675 -13.550 1.00 85.00 92 SER A CA 1
ATOM 684 C C . SER A 1 92 ? -17.068 -5.945 -12.740 1.00 85.00 92 SER A C 1
ATOM 686 O O . SER A 1 92 ? -18.183 -6.459 -12.805 1.00 85.00 92 SER A O 1
ATOM 688 N N . ARG A 1 93 ? -16.087 -6.483 -12.004 1.00 79.19 93 ARG A N 1
ATOM 689 C CA . ARG A 1 93 ? -16.174 -7.771 -11.290 1.00 79.19 93 ARG A CA 1
ATOM 690 C C . ARG A 1 93 ? -16.268 -7.637 -9.779 1.00 79.19 93 ARG A C 1
ATOM 692 O O . ARG A 1 93 ? -16.668 -8.597 -9.124 1.00 79.19 93 ARG A O 1
ATOM 699 N N . LEU A 1 94 ? -15.885 -6.495 -9.223 1.00 75.62 94 LEU A N 1
ATOM 700 C CA . LEU A 1 94 ? -15.944 -6.260 -7.796 1.00 75.62 94 LEU A CA 1
ATOM 701 C C . LEU A 1 94 ? -17.415 -6.055 -7.409 1.00 75.62 94 LEU A C 1
ATOM 703 O O . LEU A 1 94 ? -18.077 -5.186 -7.985 1.00 75.62 94 LEU A O 1
ATOM 707 N N . PRO A 1 95 ? -17.957 -6.844 -6.464 1.00 62.03 95 PRO A N 1
ATOM 708 C CA . PRO A 1 95 ? -19.277 -6.563 -5.928 1.00 62.03 95 PRO A CA 1
ATOM 709 C C . PRO A 1 95 ? -19.257 -5.145 -5.349 1.00 62.03 95 PRO A C 1
ATOM 711 O O . PRO A 1 95 ? -18.319 -4.778 -4.642 1.00 62.03 95 PRO A O 1
ATOM 714 N N . ARG A 1 96 ? -20.263 -4.332 -5.689 1.00 61.25 96 ARG A N 1
ATOM 715 C CA . ARG A 1 96 ? -20.472 -3.025 -5.057 1.00 61.25 96 ARG A CA 1
ATOM 716 C C . ARG A 1 96 ? -20.848 -3.299 -3.599 1.00 61.25 96 ARG A C 1
ATOM 718 O O . ARG A 1 96 ? -22.000 -3.623 -3.329 1.00 61.25 96 ARG A O 1
ATOM 725 N N . ILE A 1 97 ? -19.845 -3.313 -2.723 1.00 52.25 97 ILE A N 1
ATOM 726 C CA . ILE A 1 97 ? -20.006 -3.404 -1.265 1.00 52.25 97 ILE A CA 1
ATOM 727 C C . ILE A 1 97 ? -20.515 -2.058 -0.758 1.00 52.25 97 ILE A C 1
ATOM 729 O O . ILE A 1 97 ? -19.994 -1.028 -1.245 1.00 52.25 97 ILE A O 1
#

InterPro domains:
  IPR004681 TRAP transporter large membrane protein DctM [PTHR33362] (1-92)
  IPR010656 TRAP C4-dicarboxylate transport system permease DctM subunit [PF06808] (2-91)

Sequence (97 aa):
MTETSISRLFIAGIVPGILIGFGLMATTFIMATIGHAGQTRKFRFDVLWQAFKAAWLALVLPVIVIGGIIGGVFTATEAAVAALLYSLFISSRLPRI

Foldseek 3Di:
DCPPQVLNVVVVVPVVVVVVVVVVVVVVVVCVVVVNDDPDDPDDPVVVVVVCVLCVLVVCLCCQQNVCSVVVVDDNVVSVVVSVVSVVVCVVVRPPD

Organism: NCBI:txid115553

Secondary structure (DSSP, 8-state):
-----HHHHHHHTHHHHHHHHHHHHHHHHHHHHTT-SSS-PPP-HHHHHHHHHHHHHHHHHHIIIIIHHHTTSS-HHHHHHHHHHHHHHHHHHS---